Protein AF-W4LHV4-F1 (afdb_monomer)

Solvent-accessible surface area (backbone atoms only — not comparable to full-atom values): 4841 Å² total; per-residue (Å²): 85,73,75,53,15,74,76,66,36,55,66,57,28,44,50,53,53,49,52,14,49,50,42,26,75,74,73,49,79,50,52,66,58,42,37,44,65,33,67,86,38,44,77,74,43,54,62,70,54,50,51,61,72,66,40,67,84,79,69,54,82,62,52,63,67,51,50,54,51,51,54,52,53,52,50,59,52,50,56,61,57,76,77,107

Radius of gyration: 20.42 Å; Cα contacts (8 Å, |Δi|>4): 53; chains: 1; bounding box: 45×23×60 Å

InterPro domains:
  IPR008948 L-Aspartase-like [SSF48557] (7-83)
  IPR019468 Adenylosuccinate lyase C-terminal [PF10397] (1-69)
  IPR019468 Adenylosuccinate lyase C-terminal [SM00998] (1-71)

Foldseek 3Di:
DVVLCVPPNPVVVVVLLVQLVVCCVPVNDDSLVSSCPRPSRVVPDHSVRSVVVPPVVVVCPCVVVVVVVVVVVVVVVVVVVVVD

Mean predicted aligned error: 4.36 Å

Nearest PDB structures (foldseek):
  3c8t-assembly1_A  TM=9.126E-01  e=1.331E-01  Chelativorans sp. BNC1

Structure (mmCIF, N/CA/C/O backbone):
data_AF-W4LHV4-F1
#
_entry.id   AF-W4LHV4-F1
#
loop_
_atom_site.group_PDB
_atom_site.id
_atom_site.type_symbol
_atom_site.label_atom_id
_atom_site.label_alt_id
_atom_site.label_comp_id
_atom_site.label_asym_id
_atom_site.label_entity_id
_atom_site.label_seq_id
_atom_site.pdbx_PDB_ins_code
_atom_site.Cartn_x
_atom_site.Cartn_y
_atom_site.Cartn_z
_atom_site.occupancy
_atom_site.B_iso_or_equiv
_atom_site.auth_seq_id
_atom_site.auth_comp_id
_atom_site.auth_asym_id
_atom_site.auth_atom_id
_atom_site.pdbx_PDB_model_num
ATOM 1 N N . MET A 1 1 ? -5.007 4.026 2.798 1.00 67.31 1 MET A N 1
ATOM 2 C CA . MET A 1 1 ? -5.676 5.213 2.215 1.00 67.31 1 MET A CA 1
ATOM 3 C C . MET A 1 1 ? -6.557 4.896 1.016 1.00 67.31 1 MET A C 1
ATOM 5 O O . MET A 1 1 ? -7.707 5.289 1.062 1.00 67.31 1 MET A O 1
ATOM 9 N N . LEU A 1 2 ? -6.082 4.230 -0.046 1.00 61.50 2 LEU A N 1
ATOM 10 C CA . LEU A 1 2 ? -6.919 4.017 -1.242 1.00 61.50 2 LEU A CA 1
ATOM 11 C C . LEU A 1 2 ? -8.089 3.045 -1.004 1.00 61.50 2 LEU A C 1
ATOM 13 O O . LEU A 1 2 ? -9.213 3.416 -1.306 1.00 61.50 2 LEU A O 1
ATOM 17 N N . ASP A 1 3 ? -7.858 1.874 -0.399 1.00 77.94 3 ASP A N 1
ATOM 18 C CA . ASP A 1 3 ? -8.924 0.872 -0.175 1.00 77.94 3 ASP A CA 1
ATOM 19 C C . ASP A 1 3 ? -9.943 1.343 0.888 1.00 77.94 3 ASP A C 1
ATOM 21 O O . ASP A 1 3 ? -11.137 1.481 0.634 1.00 77.94 3 ASP A O 1
ATOM 25 N N . LEU A 1 4 ? -9.453 1.739 2.068 1.00 81.12 4 LEU A N 1
ATOM 26 C CA . LEU A 1 4 ? -10.280 2.318 3.138 1.00 81.12 4 LEU A CA 1
ATOM 27 C C . LEU A 1 4 ? -10.928 3.656 2.732 1.00 81.12 4 LEU A C 1
ATOM 29 O O . LEU A 1 4 ? -12.068 3.947 3.076 1.00 81.12 4 LEU A O 1
ATOM 33 N N . GLY A 1 5 ? -10.225 4.489 1.964 1.00 84.12 5 GLY A N 1
ATOM 34 C CA . GLY A 1 5 ? -10.728 5.795 1.538 1.00 84.12 5 GLY A CA 1
ATOM 35 C C . GLY A 1 5 ? -11.865 5.708 0.524 1.00 84.12 5 GLY A C 1
ATOM 36 O O . GLY A 1 5 ? -12.667 6.637 0.465 1.00 84.12 5 GLY A O 1
ATOM 37 N N . GLN A 1 6 ? -11.974 4.606 -0.226 1.00 84.44 6 GLN A N 1
ATOM 38 C CA . GLN A 1 6 ? -13.128 4.336 -1.090 1.00 84.44 6 GLN A CA 1
ATOM 39 C C . GLN A 1 6 ? -14.401 4.043 -0.286 1.00 84.44 6 GLN A C 1
ATOM 41 O O . GLN A 1 6 ? -15.494 4.335 -0.761 1.00 84.44 6 GLN A O 1
ATOM 46 N N . THR A 1 7 ? -14.274 3.507 0.931 1.00 82.25 7 THR A N 1
ATOM 47 C CA . THR A 1 7 ? -15.422 3.129 1.769 1.00 82.25 7 THR A CA 1
ATOM 48 C C . THR A 1 7 ? -15.811 4.207 2.779 1.00 82.25 7 THR A C 1
ATOM 50 O O . THR A 1 7 ? -17.000 4.456 2.963 1.00 82.25 7 THR A O 1
ATOM 53 N N . ILE A 1 8 ? -14.844 4.875 3.424 1.00 85.62 8 ILE A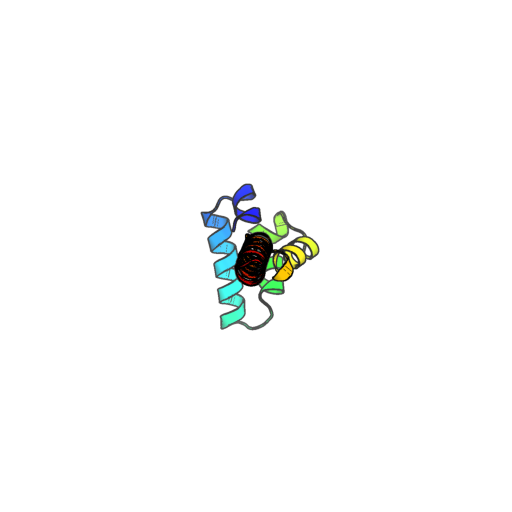 N 1
ATOM 54 C CA . ILE A 1 8 ? -15.120 5.866 4.490 1.00 85.62 8 ILE A CA 1
ATOM 55 C C . ILE A 1 8 ? -14.743 7.304 4.149 1.00 85.62 8 ILE A C 1
ATOM 57 O O . ILE A 1 8 ? -14.943 8.203 4.971 1.00 85.62 8 ILE A O 1
ATOM 61 N N . GLY A 1 9 ? -14.229 7.531 2.942 1.00 91.31 9 GLY A N 1
ATOM 62 C CA . GLY A 1 9 ? -13.675 8.806 2.514 1.00 91.31 9 GLY A CA 1
ATOM 63 C C . GLY A 1 9 ? -12.202 8.954 2.895 1.00 91.31 9 GLY A C 1
ATOM 64 O O . GLY A 1 9 ? -11.734 8.453 3.918 1.00 91.31 9 GLY A O 1
ATOM 65 N N . ARG A 1 10 ? -11.455 9.681 2.055 1.00 92.06 10 ARG A N 1
ATOM 66 C CA . ARG A 1 10 ? -10.002 9.866 2.197 1.00 92.06 10 ARG A CA 1
ATOM 67 C C . ARG A 1 10 ? -9.587 10.431 3.554 1.00 92.06 10 ARG A C 1
ATOM 69 O O . ARG A 1 10 ? -8.594 9.966 4.092 1.00 92.06 10 ARG A O 1
ATOM 76 N N . GLN A 1 11 ? -10.312 11.414 4.089 1.00 93.75 11 GLN A N 1
ATOM 77 C CA . GLN A 1 11 ? -9.902 12.064 5.334 1.00 93.75 11 GLN A CA 1
ATOM 78 C C . GLN A 1 11 ? -10.030 11.120 6.533 1.00 93.75 11 GLN A C 1
ATOM 80 O O . GLN A 1 11 ? -9.042 10.872 7.204 1.00 93.75 11 GLN A O 1
ATOM 85 N N . ARG A 1 12 ? -11.189 10.480 6.732 1.00 92.12 12 ARG A N 1
ATOM 86 C CA . ARG A 1 12 ? -11.345 9.517 7.838 1.00 92.12 12 ARG A CA 1
ATOM 87 C C . ARG A 1 12 ? -10.390 8.332 7.721 1.00 92.12 12 ARG A C 1
ATOM 89 O O . ARG A 1 12 ? -9.860 7.860 8.716 1.00 92.12 12 ARG A O 1
ATOM 96 N N . ALA A 1 13 ? -10.135 7.867 6.496 1.00 93.00 13 ALA A N 1
ATOM 97 C CA . ALA A 1 13 ? -9.146 6.821 6.254 1.00 93.00 13 ALA A CA 1
ATOM 98 C C . ALA A 1 13 ? -7.716 7.258 6.603 1.00 93.00 13 ALA A C 1
ATOM 100 O O . ALA A 1 13 ? -6.906 6.413 6.977 1.00 93.00 13 ALA A O 1
ATOM 101 N N . HIS A 1 14 ? -7.392 8.544 6.450 1.00 95.06 14 HIS A N 1
ATOM 102 C CA . HIS A 1 14 ? -6.115 9.097 6.886 1.00 95.06 14 HIS A CA 1
ATOM 103 C C . HIS A 1 14 ? -6.030 9.081 8.403 1.00 95.06 14 HIS A C 1
ATOM 105 O O . HIS A 1 14 ? -5.065 8.558 8.943 1.00 95.06 14 HIS A O 1
ATOM 111 N N . ASP A 1 15 ? -7.053 9.630 9.055 1.00 95.44 15 ASP A N 1
ATOM 112 C CA . ASP A 1 15 ? -7.078 9.826 10.500 1.00 95.44 15 ASP A CA 1
ATOM 113 C C . ASP A 1 15 ? -6.983 8.473 11.221 1.00 95.44 15 ASP A C 1
ATOM 115 O O . ASP A 1 15 ? -6.101 8.292 12.050 1.00 95.44 15 ASP A O 1
ATOM 119 N N . ALA A 1 16 ? -7.734 7.458 10.778 1.00 94.69 16 ALA A N 1
ATOM 120 C CA . ALA A 1 16 ? -7.639 6.101 11.327 1.00 94.69 16 ALA A CA 1
ATOM 121 C C . ALA A 1 16 ? -6.234 5.473 11.190 1.00 94.69 16 ALA A C 1
ATOM 123 O O . ALA A 1 16 ? -5.751 4.783 12.087 1.00 94.69 16 ALA A O 1
ATOM 124 N N . VAL A 1 17 ? -5.560 5.700 10.056 1.00 94.62 17 VAL A N 1
ATOM 125 C CA . VAL A 1 17 ? -4.183 5.224 9.831 1.00 94.62 17 VAL A CA 1
ATOM 126 C C . VAL A 1 17 ? -3.193 5.995 10.701 1.00 94.62 17 VAL A C 1
ATOM 128 O O . VAL A 1 17 ? -2.264 5.400 11.247 1.00 94.62 17 VAL A O 1
ATOM 131 N N . TYR A 1 18 ? -3.388 7.306 10.825 1.00 96.62 18 TYR A N 1
ATOM 132 C CA . TYR A 1 18 ? -2.558 8.176 11.643 1.00 96.62 18 TYR A CA 1
ATOM 133 C C . TYR A 1 18 ? -2.654 7.790 13.121 1.00 96.62 18 TYR A C 1
ATOM 135 O O . TYR A 1 18 ? -1.626 7.583 13.761 1.00 96.62 18 TYR A O 1
ATOM 143 N N . ASP A 1 19 ? -3.867 7.593 13.633 1.00 97.25 19 ASP A N 1
ATOM 144 C CA . ASP A 1 19 ? -4.117 7.208 15.020 1.00 97.25 19 ASP A CA 1
ATOM 145 C C . ASP A 1 19 ? -3.486 5.850 15.346 1.00 97.25 19 ASP A C 1
ATOM 147 O O . ASP A 1 19 ? -2.802 5.711 16.361 1.00 97.25 19 ASP A O 1
ATOM 151 N N . ALA A 1 20 ? -3.610 4.866 14.449 1.00 96.69 20 ALA A N 1
ATOM 152 C CA . ALA A 1 20 ? -2.956 3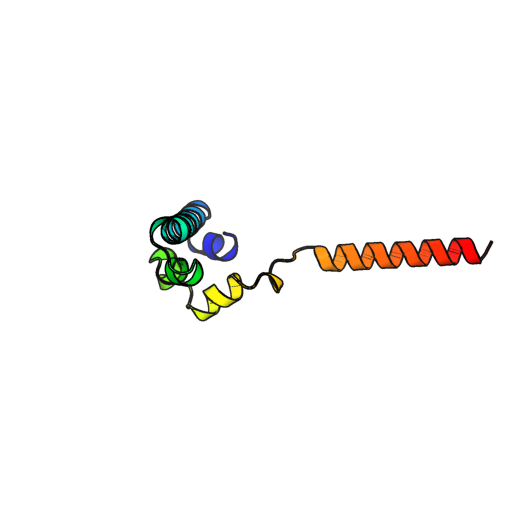.568 14.613 1.00 96.69 20 ALA A CA 1
ATOM 153 C C . ALA A 1 20 ? -1.417 3.680 14.631 1.00 96.69 20 ALA A C 1
ATOM 155 O O . ALA A 1 20 ? -0.745 3.016 15.429 1.00 96.69 20 ALA A O 1
ATOM 156 N N . ALA A 1 21 ? -0.839 4.535 13.782 1.00 97.00 21 ALA A N 1
ATOM 157 C CA . ALA A 1 21 ? 0.604 4.774 13.753 1.00 97.00 21 ALA A CA 1
ATOM 158 C C . ALA A 1 21 ? 1.079 5.483 15.030 1.00 97.00 21 ALA A C 1
ATOM 160 O O . ALA A 1 21 ? 2.088 5.093 15.621 1.00 97.00 21 ALA A O 1
ATOM 161 N N . GLN A 1 22 ? 0.319 6.475 15.494 1.00 98.19 22 GLN A N 1
ATOM 162 C CA . GLN A 1 22 ? 0.601 7.212 16.718 1.00 98.19 22 GLN A CA 1
ATOM 163 C C . GLN A 1 22 ? 0.521 6.303 17.949 1.00 98.19 22 GLN A C 1
ATOM 165 O O . GLN A 1 22 ? 1.406 6.358 18.807 1.00 98.19 22 GLN A O 1
ATOM 170 N N . ALA A 1 23 ? -0.493 5.437 18.025 1.00 97.88 23 ALA A N 1
ATOM 171 C CA . ALA A 1 23 ? -0.640 4.448 19.090 1.00 97.88 23 ALA A CA 1
ATOM 172 C C . ALA A 1 23 ? 0.546 3.477 19.107 1.00 97.88 23 ALA A C 1
ATOM 174 O O . ALA A 1 23 ? 1.175 3.298 20.146 1.00 97.88 23 ALA A O 1
ATOM 175 N N . THR A 1 24 ? 0.945 2.956 17.944 1.00 97.88 24 THR A N 1
ATOM 176 C CA . THR A 1 24 ? 2.132 2.091 17.815 1.00 97.88 24 THR A CA 1
ATOM 177 C C . THR A 1 24 ? 3.391 2.781 18.347 1.00 97.88 24 THR A C 1
ATOM 179 O O . THR A 1 24 ? 4.157 2.195 19.109 1.00 97.88 24 THR A O 1
ATOM 182 N N . ALA A 1 25 ? 3.593 4.049 17.979 1.00 97.69 25 ALA A N 1
ATOM 183 C CA . ALA A 1 25 ? 4.778 4.811 18.359 1.00 97.69 25 ALA A CA 1
ATOM 184 C C . ALA A 1 25 ? 4.815 5.202 19.849 1.00 97.69 25 ALA A C 1
ATOM 186 O O . ALA A 1 25 ? 5.899 5.375 20.399 1.00 97.69 25 ALA A O 1
ATOM 187 N N . THR A 1 26 ? 3.658 5.367 20.500 1.00 98.00 26 THR A N 1
ATOM 188 C CA . THR A 1 26 ? 3.570 5.904 21.875 1.00 98.00 26 THR A CA 1
ATOM 189 C C . THR A 1 26 ? 3.199 4.875 22.933 1.00 98.00 26 THR A C 1
ATOM 191 O O . THR A 1 26 ? 3.543 5.058 24.097 1.00 98.00 26 THR A O 1
ATOM 194 N N . GLN A 1 27 ? 2.508 3.804 22.548 1.00 96.56 27 GLN A N 1
ATOM 195 C CA . GLN A 1 27 ? 1.943 2.805 23.458 1.00 96.56 27 GLN A CA 1
ATOM 196 C C . GLN A 1 27 ? 2.557 1.410 23.250 1.00 96.56 27 GLN A C 1
AT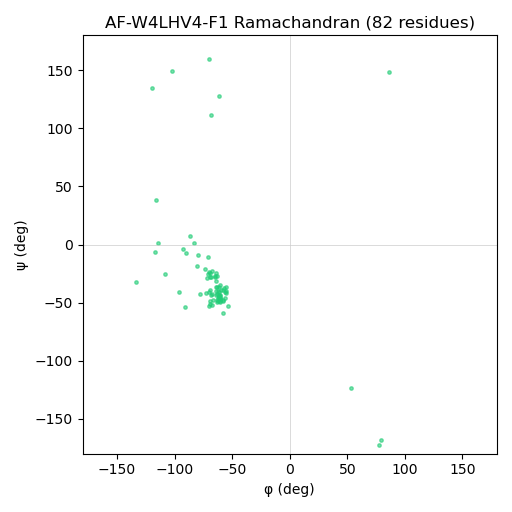OM 198 O O . GLN A 1 27 ? 2.299 0.509 24.044 1.00 96.56 27 GLN A O 1
ATOM 203 N N . GLY A 1 28 ? 3.395 1.224 22.222 1.00 94.38 28 GLY A N 1
ATOM 204 C CA . GLY A 1 28 ? 3.967 -0.076 21.860 1.00 94.38 28 GLY A CA 1
ATOM 205 C C . GLY A 1 28 ? 2.985 -0.960 21.084 1.00 94.38 28 GLY A C 1
ATOM 206 O O . GLY A 1 28 ? 1.950 -0.490 20.624 1.00 94.38 28 GLY A O 1
ATOM 207 N N . GLY A 1 29 ? 3.308 -2.244 20.913 1.00 96.44 29 GLY A N 1
ATOM 208 C CA . GLY A 1 29 ? 2.547 -3.154 20.043 1.00 96.44 29 GLY A CA 1
ATOM 209 C C . GLY A 1 29 ? 2.857 -2.957 18.557 1.00 96.44 29 GLY A C 1
ATOM 210 O O . GLY A 1 29 ? 3.790 -2.242 18.188 1.00 96.44 29 GLY A O 1
ATOM 211 N N . THR A 1 30 ? 2.104 -3.627 17.688 1.00 96.94 30 THR A N 1
ATOM 212 C CA . THR A 1 30 ? 2.298 -3.556 16.234 1.00 96.94 30 THR A CA 1
ATOM 213 C C . THR A 1 30 ? 1.272 -2.647 15.567 1.00 96.94 30 THR A C 1
ATOM 215 O O . THR A 1 30 ? 0.110 -2.584 15.965 1.00 96.94 30 THR A O 1
ATOM 218 N N . PHE A 1 31 ? 1.674 -2.006 14.467 1.00 96.31 31 PHE A N 1
ATOM 219 C CA . PHE A 1 31 ? 0.761 -1.207 13.645 1.00 96.31 31 PHE A CA 1
ATOM 220 C C . PHE A 1 31 ? -0.457 -2.002 13.167 1.00 96.31 31 PHE A C 1
ATOM 222 O O . PHE A 1 31 ? -1.569 -1.483 13.149 1.00 96.31 31 PHE A O 1
ATOM 229 N N . ARG A 1 32 ? -0.258 -3.285 12.844 1.00 95.56 32 ARG A N 1
ATOM 230 C CA . ARG A 1 32 ? -1.332 -4.210 12.47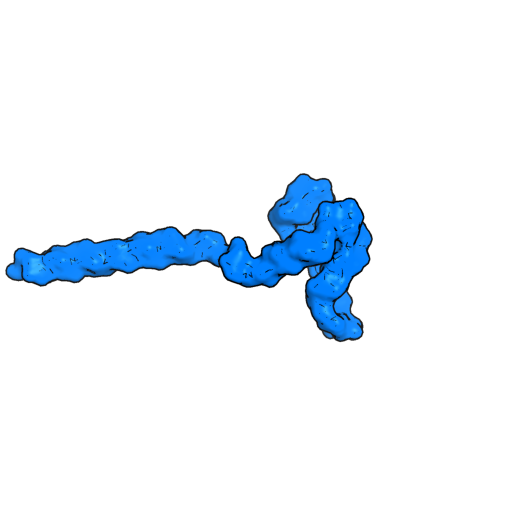0 1.00 95.56 32 ARG A CA 1
ATOM 231 C C . ARG A 1 32 ? -2.390 -4.325 13.567 1.00 95.56 32 ARG A C 1
ATOM 233 O O . ARG A 1 32 ? -3.570 -4.235 13.255 1.00 95.56 32 ARG A O 1
ATOM 240 N N . GLU A 1 33 ? -1.981 -4.533 14.817 1.00 96.06 33 GLU A N 1
ATOM 241 C CA . GLU A 1 33 ? -2.909 -4.696 15.945 1.00 96.06 33 GLU A CA 1
ATOM 242 C C . GLU A 1 33 ? -3.737 -3.431 16.161 1.00 96.06 33 GLU A C 1
ATOM 244 O O . GLU A 1 33 ? -4.964 -3.501 16.202 1.00 96.06 33 GLU A O 1
ATOM 249 N N . HIS A 1 34 ? -3.081 -2.269 16.213 1.00 96.88 34 HIS A N 1
ATOM 250 C CA . HIS A 1 34 ? -3.764 -0.986 16.398 1.00 96.88 34 HIS A CA 1
ATOM 251 C C . HIS A 1 34 ? -4.705 -0.653 15.243 1.00 96.88 34 HIS A C 1
ATOM 253 O O . HIS A 1 34 ? -5.837 -0.226 15.467 1.00 96.88 34 HIS A O 1
ATOM 259 N N . LEU A 1 35 ? -4.273 -0.888 14.003 1.00 95.62 35 LEU A N 1
ATOM 260 C CA . LEU A 1 35 ? -5.091 -0.619 12.826 1.00 95.62 35 LEU A CA 1
ATOM 261 C C . LEU A 1 35 ? -6.293 -1.568 12.744 1.00 95.62 35 LEU A C 1
ATOM 263 O O . LEU A 1 35 ? -7.397 -1.114 12.465 1.00 95.62 35 LEU A O 1
ATOM 267 N N . ALA A 1 36 ? -6.102 -2.864 13.007 1.00 94.94 36 ALA A N 1
ATOM 268 C CA . ALA A 1 36 ? -7.183 -3.849 12.987 1.00 94.94 36 ALA A CA 1
ATOM 269 C C . ALA A 1 36 ? -8.184 -3.651 14.136 1.00 94.94 36 ALA A C 1
ATOM 271 O O . ALA A 1 36 ? -9.353 -3.987 13.978 1.00 94.94 36 ALA A O 1
ATOM 272 N N . ALA A 1 37 ? -7.755 -3.087 15.269 1.00 95.19 37 ALA A N 1
ATOM 273 C CA . ALA A 1 37 ? -8.635 -2.743 16.384 1.00 95.19 37 ALA A CA 1
ATOM 274 C C . ALA A 1 37 ? -9.386 -1.412 16.183 1.00 95.19 37 ALA A C 1
ATOM 276 O O . ALA A 1 37 ? -10.399 -1.178 16.846 1.00 95.19 37 ALA A O 1
ATOM 277 N N . HIS A 1 38 ? -8.926 -0.542 15.276 1.00 95.19 38 HIS A N 1
ATOM 278 C CA . HIS A 1 38 ? -9.519 0.778 15.072 1.00 95.19 38 HIS A CA 1
ATOM 279 C C . HIS A 1 38 ? -10.990 0.665 14.612 1.00 95.19 38 HIS A C 1
ATOM 281 O O . HIS A 1 38 ? -11.248 0.006 13.601 1.00 95.19 38 HIS A O 1
ATOM 287 N N . PRO A 1 39 ? -11.966 1.332 15.263 1.00 93.31 39 PRO A N 1
ATOM 288 C CA . PRO A 1 39 ? -13.397 1.147 14.979 1.00 93.31 39 PRO A CA 1
ATOM 289 C C . PRO A 1 39 ? -13.797 1.376 13.515 1.00 93.31 39 PRO A C 1
ATOM 291 O O . PRO A 1 39 ? -14.590 0.625 12.944 1.00 93.31 39 PRO A O 1
ATOM 294 N N . ASP A 1 40 ? -13.219 2.393 12.870 1.00 91.31 40 ASP A N 1
ATOM 295 C CA . ASP A 1 40 ? -13.494 2.676 11.456 1.00 91.31 40 ASP A CA 1
ATOM 296 C C . ASP A 1 40 ? -12.963 1.605 10.493 1.00 91.31 40 ASP A C 1
ATOM 298 O O . ASP A 1 40 ? -13.491 1.467 9.385 1.00 91.31 40 ASP A O 1
ATOM 302 N N . VAL A 1 41 ? -11.955 0.841 10.923 1.00 92.56 41 VAL A N 1
ATOM 303 C CA . VAL A 1 41 ? -11.333 -0.244 10.159 1.00 92.56 41 VAL A CA 1
ATOM 304 C C . VAL A 1 41 ? -12.036 -1.566 10.451 1.00 92.56 41 VAL A C 1
ATOM 306 O O . VAL A 1 41 ? -12.521 -2.203 9.519 1.00 92.56 41 VAL A O 1
ATOM 309 N N . SER A 1 42 ? -12.156 -1.952 11.724 1.00 93.75 42 SER A N 1
ATOM 310 C CA . SER A 1 42 ? -12.714 -3.241 12.163 1.00 93.75 42 SER A CA 1
ATOM 311 C C . SER A 1 42 ? -14.182 -3.436 11.784 1.00 93.75 42 SER A C 1
ATOM 313 O O . SER A 1 42 ? -14.629 -4.557 11.559 1.00 93.75 42 SER A O 1
ATOM 315 N N . SER A 1 43 ? -14.936 -2.344 11.642 1.00 91.94 43 SER A N 1
ATOM 316 C CA . SER A 1 43 ? -16.321 -2.379 11.155 1.00 91.94 43 SER A CA 1
ATOM 317 C C . SER A 1 43 ? -16.455 -2.718 9.664 1.00 91.94 43 SER A C 1
ATOM 319 O O . SER A 1 43 ? -17.572 -2.927 9.191 1.00 91.94 43 SER A O 1
ATOM 321 N N . ARG A 1 44 ? -15.352 -2.734 8.899 1.00 90.12 44 ARG A N 1
ATOM 322 C CA . ARG A 1 44 ? -15.370 -2.832 7.425 1.00 90.12 44 ARG A CA 1
ATOM 323 C C . ARG A 1 44 ? -14.392 -3.843 6.851 1.00 90.12 44 ARG A C 1
ATOM 325 O O . ARG A 1 44 ? -14.674 -4.415 5.802 1.00 90.12 44 ARG A O 1
ATOM 332 N N . LEU A 1 45 ? -13.248 -4.038 7.497 1.00 90.25 45 LEU A N 1
ATOM 333 C CA . LEU A 1 45 ? -12.206 -4.959 7.070 1.00 90.25 45 LEU A CA 1
ATOM 334 C C . LEU A 1 45 ? -11.986 -6.013 8.148 1.00 90.25 45 LEU A C 1
ATOM 336 O O . LEU A 1 45 ? -11.868 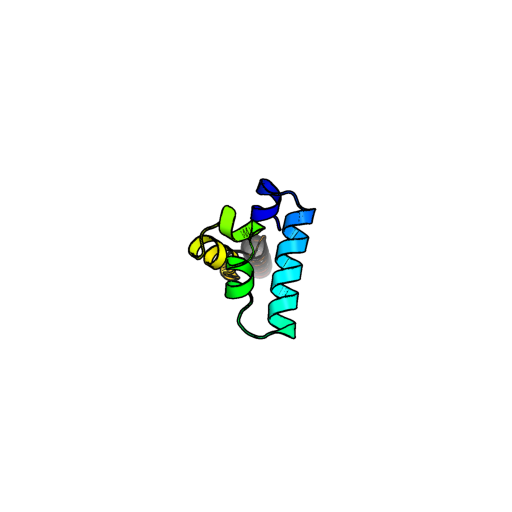-5.688 9.327 1.00 90.25 45 LEU A O 1
ATOM 340 N N . SER A 1 46 ? -11.885 -7.272 7.723 1.00 91.69 46 SER A N 1
ATOM 341 C CA . SER A 1 46 ? -11.414 -8.335 8.604 1.00 91.69 46 SER A CA 1
ATOM 342 C C . SER A 1 46 ? -9.919 -8.166 8.889 1.00 91.69 46 SER A C 1
ATOM 344 O O . SER A 1 46 ? -9.195 -7.52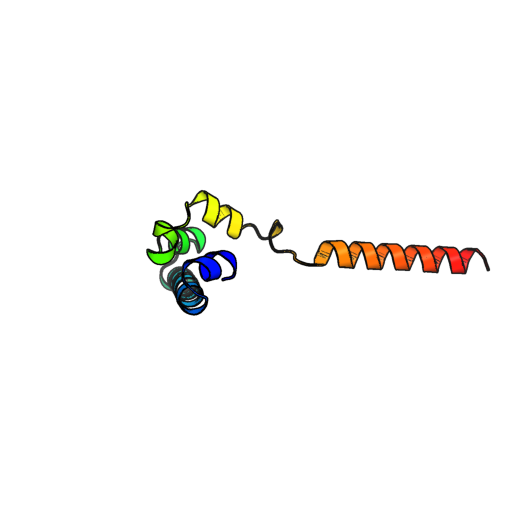2 8.119 1.00 91.69 46 SER A O 1
ATOM 346 N N . THR A 1 47 ? -9.435 -8.778 9.968 1.00 91.56 47 THR A N 1
ATOM 347 C CA . THR A 1 47 ? -8.008 -8.770 10.318 1.00 91.56 47 THR A CA 1
ATOM 348 C C 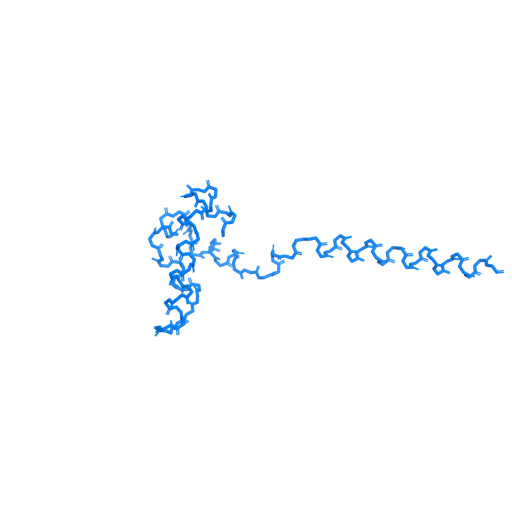. THR A 1 47 ? -7.147 -9.327 9.184 1.00 91.56 47 THR A C 1
ATOM 350 O O . THR A 1 47 ? -6.127 -8.734 8.848 1.00 91.56 47 THR A O 1
ATOM 353 N N . GLU A 1 48 ? -7.590 -10.395 8.518 1.00 93.19 48 GLU A N 1
ATOM 354 C CA . GLU A 1 48 ? -6.883 -11.013 7.386 1.00 93.19 48 GLU A CA 1
ATOM 355 C C . GLU A 1 48 ? -6.789 -10.047 6.199 1.00 93.19 48 GLU A C 1
ATOM 357 O O . GLU A 1 48 ? -5.773 -9.985 5.504 1.00 93.19 48 GLU A O 1
ATOM 362 N N . ARG A 1 49 ? -7.838 -9.246 5.966 1.00 91.69 49 ARG A N 1
ATOM 363 C CA . ARG A 1 49 ? -7.809 -8.222 4.919 1.00 91.69 49 ARG A CA 1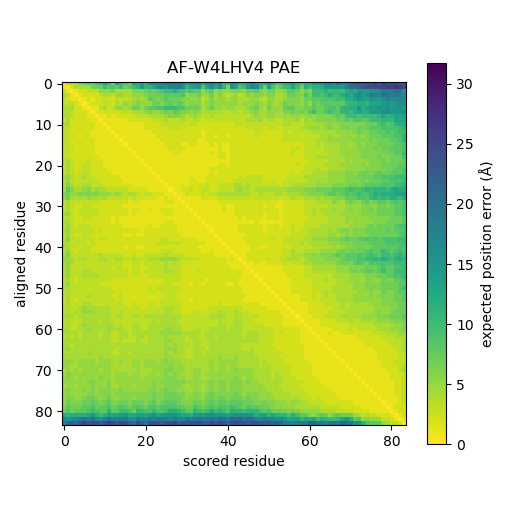
ATOM 364 C C . ARG A 1 49 ? -6.855 -7.085 5.276 1.00 91.69 49 ARG A C 1
ATOM 366 O O . ARG A 1 49 ? -6.156 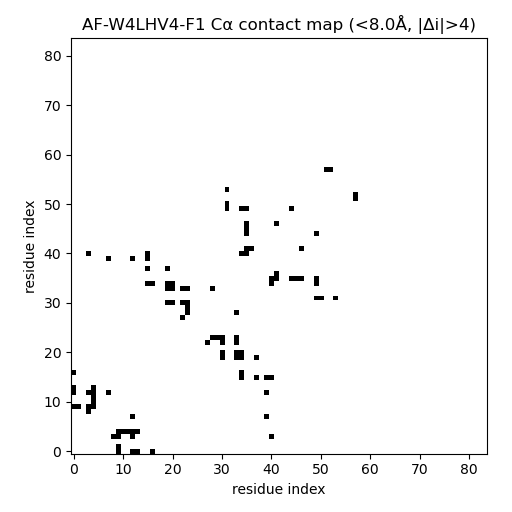-6.601 4.387 1.00 91.69 49 ARG A O 1
ATOM 373 N N . VAL A 1 50 ? -6.805 -6.673 6.543 1.00 92.31 50 VAL A N 1
ATOM 374 C CA . VAL A 1 50 ? -5.818 -5.694 7.025 1.00 92.31 50 VAL A CA 1
ATOM 375 C C . VAL A 1 50 ? -4.401 -6.232 6.832 1.00 92.31 50 VAL A C 1
ATOM 377 O O . VAL A 1 50 ? -3.567 -5.526 6.279 1.00 92.31 50 VAL A O 1
ATOM 380 N N . GLU A 1 51 ? -4.137 -7.488 7.190 1.00 92.62 51 GLU A N 1
ATOM 381 C CA . GLU A 1 51 ? -2.835 -8.129 6.968 1.00 92.62 51 GLU A CA 1
ATOM 382 C C . GLU A 1 51 ? -2.430 -8.136 5.496 1.00 92.62 51 GLU A C 1
ATOM 384 O O . GLU A 1 51 ? -1.324 -7.714 5.164 1.00 92.62 51 GLU A O 1
ATOM 389 N N . ALA A 1 52 ? -3.339 -8.529 4.602 1.00 92.56 52 ALA A N 1
ATOM 390 C CA . ALA A 1 52 ? -3.074 -8.527 3.166 1.00 92.56 52 ALA A CA 1
ATOM 391 C C . ALA A 1 52 ? -2.750 -7.122 2.622 1.00 92.56 52 ALA A C 1
ATOM 393 O O . ALA A 1 52 ? -1.935 -6.984 1.714 1.00 92.56 52 ALA A O 1
ATOM 394 N N . LEU A 1 53 ? -3.368 -6.070 3.170 1.00 90.94 53 LEU A N 1
ATOM 395 C CA . LEU A 1 53 ? -3.077 -4.680 2.797 1.00 90.94 53 LEU A CA 1
ATOM 396 C C . LEU A 1 53 ? -1.734 -4.173 3.341 1.00 90.94 53 LEU A C 1
ATOM 398 O O . LEU A 1 53 ? -1.212 -3.186 2.822 1.00 90.94 53 LEU A O 1
ATOM 402 N N . LEU A 1 54 ? -1.199 -4.813 4.382 1.00 93.06 54 LEU A N 1
ATOM 403 C CA . LEU A 1 54 ? 0.093 -4.481 4.981 1.00 93.06 54 LEU A CA 1
ATOM 404 C C . LEU A 1 54 ? 1.256 -5.288 4.389 1.00 93.06 54 LEU A C 1
ATOM 406 O O . LEU A 1 54 ? 2.400 -5.013 4.745 1.00 93.06 54 LEU A O 1
ATOM 410 N N . ASP A 1 55 ? 0.999 -6.235 3.480 1.00 94.19 55 ASP A N 1
ATOM 411 C CA . ASP A 1 55 ? 2.053 -6.933 2.742 1.00 94.19 55 ASP A CA 1
ATOM 412 C C . ASP A 1 55 ? 2.758 -5.963 1.767 1.00 94.19 55 ASP A C 1
ATOM 414 O O . ASP A 1 55 ? 2.164 -5.543 0.763 1.00 94.19 55 ASP A O 1
ATOM 418 N N . PRO A 1 56 ? 4.040 -5.613 2.000 1.00 94.12 56 PRO A N 1
ATOM 419 C CA . PRO A 1 56 ? 4.762 -4.681 1.140 1.00 94.12 56 PRO A CA 1
ATOM 420 C C . PRO A 1 56 ? 4.948 -5.207 -0.290 1.00 94.12 56 PRO A C 1
ATOM 422 O O . PRO A 1 56 ? 5.067 -4.403 -1.219 1.00 94.12 56 PRO A O 1
ATOM 425 N N . ALA A 1 57 ? 4.935 -6.528 -0.508 1.00 94.31 57 ALA A N 1
ATOM 426 C CA . ALA A 1 57 ? 5.063 -7.107 -1.844 1.00 94.31 57 ALA A CA 1
ATOM 427 C C . ALA A 1 57 ? 3.866 -6.754 -2.747 1.00 94.31 57 ALA A C 1
ATOM 429 O O . ALA A 1 57 ? 4.029 -6.632 -3.966 1.00 94.31 57 ALA A O 1
ATOM 430 N N . GLN A 1 58 ? 2.688 -6.506 -2.159 1.00 91.38 58 GLN A N 1
ATOM 431 C CA . GLN A 1 58 ? 1.482 -6.096 -2.888 1.00 91.38 58 GLN A CA 1
ATOM 432 C C . GLN A 1 58 ? 1.469 -4.603 -3.250 1.00 91.38 58 GLN A C 1
ATOM 434 O O . GLN A 1 58 ? 0.618 -4.170 -4.028 1.00 91.38 58 GLN A O 1
ATOM 439 N N . TYR A 1 59 ? 2.405 -3.798 -2.731 1.00 92.75 59 TYR A N 1
ATOM 440 C CA . TYR A 1 59 ? 2.405 -2.339 -2.894 1.00 92.75 59 TYR A CA 1
ATOM 441 C C . TYR A 1 59 ? 3.616 -1.808 -3.679 1.00 92.75 59 TYR A C 1
ATOM 443 O O . TYR A 1 59 ? 4.166 -0.748 -3.391 1.00 92.75 59 TYR A O 1
ATOM 451 N N . THR A 1 60 ? 4.032 -2.541 -4.716 1.00 95.06 60 THR A N 1
ATOM 452 C CA . THR A 1 60 ? 5.194 -2.189 -5.559 1.00 95.06 60 THR A CA 1
ATOM 453 C C . THR A 1 60 ? 4.851 -1.321 -6.778 1.00 95.06 60 THR A C 1
ATOM 455 O O . THR A 1 60 ? 5.742 -0.836 -7.476 1.00 95.06 60 THR A O 1
ATOM 458 N N . GLY A 1 61 ? 3.566 -1.090 -7.061 1.00 93.69 61 GLY A N 1
ATOM 459 C CA . GLY A 1 61 ? 3.120 -0.217 -8.149 1.00 93.69 61 GLY A CA 1
ATOM 460 C C . GLY A 1 61 ? 3.743 -0.570 -9.508 1.00 93.69 61 GLY A C 1
ATOM 461 O O . GLY A 1 61 ? 3.628 -1.690 -9.998 1.00 93.69 61 GLY A O 1
ATOM 462 N N . MET A 1 62 ? 4.415 0.402 -10.133 1.00 97.31 62 MET A N 1
ATOM 463 C CA . MET A 1 62 ? 4.995 0.257 -11.475 1.00 97.31 62 MET A CA 1
ATOM 464 C C . MET A 1 62 ? 6.413 -0.334 -11.495 1.00 97.31 62 MET A C 1
ATOM 466 O O . MET A 1 62 ? 7.021 -0.380 -12.566 1.00 97.31 62 MET A O 1
ATOM 470 N N . CYS A 1 63 ? 6.953 -0.794 -10.360 1.00 97.56 63 CYS A N 1
ATOM 471 C CA . CYS A 1 63 ? 8.327 -1.301 -10.279 1.00 97.56 63 CYS A CA 1
ATOM 472 C C . CYS A 1 63 ? 8.616 -2.398 -11.313 1.00 97.56 63 CYS A C 1
ATOM 474 O O . CYS A 1 63 ? 9.552 -2.264 -12.101 1.00 97.56 63 CYS A O 1
ATOM 476 N N . ARG A 1 64 ? 7.785 -3.447 -11.370 1.00 97.00 64 ARG A N 1
ATOM 477 C CA . ARG A 1 64 ? 7.950 -4.555 -12.325 1.00 97.00 64 ARG A CA 1
ATOM 478 C C . ARG A 1 64 ? 7.946 -4.092 -13.792 1.00 97.00 64 ARG A C 1
ATOM 480 O O . ARG A 1 64 ? 8.945 -4.321 -14.472 1.00 97.00 64 ARG A O 1
ATOM 487 N N . PRO A 1 65 ? 6.892 -3.429 -14.305 1.00 98.12 65 PRO A N 1
ATOM 488 C CA . PRO A 1 65 ? 6.858 -3.041 -15.714 1.00 98.12 65 PRO A CA 1
ATOM 489 C C . PRO A 1 65 ? 7.946 -2.018 -16.077 1.00 98.12 65 PRO A C 1
ATOM 491 O O . PRO A 1 65 ? 8.394 -1.991 -17.220 1.00 98.12 65 PRO A O 1
ATOM 494 N N . LEU A 1 66 ? 8.401 -1.179 -15.137 1.00 98.56 66 LEU A N 1
ATOM 495 C CA . LEU A 1 66 ? 9.562 -0.307 -15.354 1.00 98.56 66 LEU A CA 1
ATOM 496 C C . LEU A 1 66 ? 10.859 -1.115 -15.508 1.00 98.56 66 LEU A C 1
ATOM 498 O O . LEU A 1 66 ? 11.601 -0.880 -16.462 1.00 98.56 66 LEU A O 1
ATOM 502 N N . ALA A 1 67 ? 11.106 -2.080 -14.618 1.00 98.56 67 ALA A N 1
ATOM 503 C CA . ALA A 1 67 ? 12.283 -2.945 -14.671 1.00 98.56 67 ALA A CA 1
ATOM 504 C C . ALA A 1 67 ? 12.324 -3.776 -15.964 1.00 98.56 67 ALA A C 1
ATOM 506 O O . ALA A 1 67 ? 13.349 -3.822 -16.644 1.00 98.56 67 ALA A O 1
ATOM 507 N N . GLU A 1 68 ? 11.195 -4.369 -16.355 1.00 98.69 68 GLU A N 1
ATOM 508 C CA . GLU A 1 68 ? 11.071 -5.137 -17.599 1.00 98.69 68 GLU A CA 1
ATOM 509 C C . GLU A 1 68 ? 11.361 -4.270 -18.834 1.00 98.69 68 GLU A C 1
ATOM 511 O O . GLU A 1 68 ? 12.117 -4.685 -19.718 1.00 98.69 68 GLU A O 1
ATOM 516 N N . ARG A 1 69 ? 10.827 -3.038 -18.878 1.00 98.69 69 ARG A N 1
ATOM 517 C CA . ARG A 1 69 ? 11.120 -2.083 -19.960 1.00 98.69 69 ARG A CA 1
ATOM 518 C C . ARG A 1 69 ? 12.599 -1.714 -20.018 1.00 98.69 69 ARG A C 1
ATOM 520 O O . ARG A 1 69 ? 13.174 -1.724 -21.105 1.00 98.69 69 ARG A O 1
ATOM 527 N N . GLY A 1 70 ? 13.214 -1.418 -18.873 1.00 98.62 70 GLY A N 1
ATOM 528 C CA . GLY A 1 70 ? 14.640 -1.095 -18.793 1.00 98.62 70 GLY A CA 1
ATOM 529 C C . GLY A 1 70 ? 15.517 -2.247 -19.283 1.00 98.62 70 GLY A C 1
ATOM 530 O O . GLY A 1 70 ? 16.378 -2.053 -20.138 1.00 98.62 70 GLY A O 1
ATOM 531 N N . ALA A 1 71 ? 15.235 -3.467 -18.820 1.00 98.69 71 ALA A N 1
ATOM 532 C CA . ALA A 1 71 ? 15.968 -4.661 -19.223 1.00 98.69 71 ALA A CA 1
ATOM 533 C C . ALA A 1 71 ? 15.806 -4.974 -20.721 1.00 98.69 71 ALA A C 1
ATOM 535 O O . ALA A 1 71 ? 16.776 -5.344 -21.380 1.00 98.69 71 ALA A O 1
ATOM 536 N N . LYS A 1 72 ? 14.598 -4.800 -21.282 1.00 98.75 72 LYS A N 1
ATOM 537 C CA . LYS A 1 72 ? 14.359 -4.954 -22.727 1.00 98.75 72 LYS A CA 1
ATOM 538 C C . LYS A 1 72 ? 15.191 -3.957 -23.525 1.00 98.75 72 LYS A C 1
ATOM 540 O O . LYS A 1 72 ? 15.892 -4.360 -24.446 1.00 98.75 72 LYS A O 1
ATOM 545 N N . ARG A 1 73 ? 15.159 -2.682 -23.130 1.00 98.56 73 ARG A N 1
ATOM 546 C CA . ARG A 1 73 ? 15.903 -1.625 -23.816 1.00 98.56 73 ARG A CA 1
ATOM 547 C C . ARG A 1 73 ? 17.411 -1.872 -23.789 1.00 98.56 73 ARG A C 1
ATOM 549 O O . ARG A 1 73 ? 18.068 -1.653 -24.798 1.00 98.56 73 ARG A O 1
ATOM 556 N N . ALA A 1 74 ? 17.948 -2.327 -22.659 1.00 98.56 74 ALA A N 1
ATOM 557 C CA . ALA A 1 74 ? 19.369 -2.639 -22.535 1.00 98.56 74 ALA A CA 1
ATOM 558 C C . ALA A 1 74 ? 19.806 -3.743 -23.511 1.00 98.56 74 ALA A C 1
ATOM 560 O O . ALA A 1 74 ? 20.819 -3.582 -24.184 1.00 98.56 74 ALA A O 1
ATOM 561 N N . ARG A 1 75 ? 19.013 -4.817 -23.640 1.00 98.38 75 ARG A N 1
ATOM 562 C CA . ARG A 1 75 ? 19.280 -5.901 -24.602 1.00 98.38 75 ARG A CA 1
ATOM 563 C C . ARG A 1 75 ? 19.254 -5.410 -26.048 1.00 98.38 75 ARG A C 1
ATOM 565 O O . ARG A 1 75 ? 20.212 -5.628 -26.769 1.00 98.38 75 ARG A O 1
ATOM 572 N N . GLU A 1 76 ? 18.221 -4.655 -26.430 1.00 98.31 76 GLU A N 1
ATOM 573 C CA . GLU A 1 76 ? 18.113 -4.084 -27.785 1.00 98.31 76 GLU A CA 1
ATOM 574 C C . GLU A 1 76 ? 19.322 -3.212 -28.159 1.00 98.31 76 GLU A C 1
ATOM 576 O O . GLU A 1 76 ? 19.748 -3.190 -29.311 1.00 98.31 76 GLU A O 1
ATOM 581 N N . VAL A 1 77 ? 19.863 -2.460 -27.195 1.00 98.38 77 VAL A N 1
ATOM 582 C CA . VAL A 1 77 ? 21.053 -1.628 -27.413 1.00 98.38 77 VAL A CA 1
ATOM 583 C C . VAL A 1 77 ? 22.314 -2.481 -27.534 1.00 98.38 77 VAL A C 1
ATOM 585 O O . VAL A 1 77 ? 23.137 -2.188 -28.395 1.00 98.38 77 VAL A O 1
ATOM 588 N N . ALA A 1 78 ? 22.465 -3.515 -26.703 1.00 98.19 78 ALA A N 1
ATOM 589 C CA . ALA A 1 78 ? 23.602 -4.430 -26.769 1.00 98.19 78 ALA A CA 1
ATOM 590 C C . ALA A 1 78 ? 23.666 -5.145 -28.129 1.00 98.19 78 ALA A C 1
ATOM 592 O O . ALA A 1 78 ? 24.689 -5.060 -28.806 1.00 98.19 78 ALA A O 1
ATOM 593 N N . ASP A 1 79 ? 22.545 -5.717 -28.584 1.00 97.94 79 ASP A N 1
ATOM 594 C CA . ASP A 1 79 ? 22.453 -6.407 -29.877 1.00 97.94 79 ASP A CA 1
ATOM 595 C C . ASP A 1 79 ? 22.844 -5.479 -31.045 1.00 97.94 79 ASP A C 1
ATOM 597 O O . ASP A 1 79 ? 23.535 -5.883 -31.978 1.00 97.94 79 ASP A O 1
ATOM 601 N N . ALA A 1 80 ? 22.440 -4.203 -30.989 1.00 97.06 80 ALA A N 1
ATOM 602 C CA . ALA A 1 80 ? 22.760 -3.216 -32.021 1.00 97.06 80 ALA A CA 1
ATOM 603 C C . ALA A 1 80 ? 24.242 -2.794 -32.041 1.00 97.06 80 ALA A C 1
ATOM 605 O O . ALA A 1 80 ? 24.726 -2.334 -33.077 1.00 97.06 80 ALA A O 1
ATOM 606 N N . ILE A 1 81 ? 24.951 -2.907 -30.912 1.00 96.81 81 ILE A N 1
ATOM 607 C CA . ILE A 1 81 ? 26.398 -2.661 -30.832 1.00 96.81 81 ILE A CA 1
ATOM 608 C C . ILE A 1 81 ? 27.165 -3.859 -31.396 1.00 96.81 81 ILE A C 1
ATOM 610 O O . ILE A 1 81 ? 28.114 -3.653 -32.141 1.00 96.81 81 ILE A O 1
ATOM 614 N N . GLU A 1 82 ? 26.750 -5.087 -31.080 1.00 91.31 82 GLU A N 1
ATOM 615 C CA . GLU A 1 82 ? 27.423 -6.315 -31.535 1.00 91.31 82 GLU A CA 1
ATOM 616 C C . GLU A 1 82 ? 27.286 -6.567 -33.045 1.00 91.31 82 GLU A C 1
ATOM 618 O O . GLU A 1 82 ? 28.125 -7.236 -33.643 1.00 91.31 82 GLU A O 1
ATOM 623 N N . GLN A 1 83 ? 26.241 -6.029 -33.677 1.00 84.62 83 GLN A N 1
ATOM 624 C CA . GLN A 1 83 ? 26.001 -6.140 -35.122 1.00 84.62 83 GLN A CA 1
ATOM 625 C C . GLN A 1 83 ? 26.770 -5.108 -35.972 1.00 84.62 83 GLN A C 1
ATOM 627 O O . GLN A 1 83 ? 26.586 -5.073 -37.191 1.00 84.62 83 GLN A O 1
ATOM 632 N N . ARG A 1 84 ? 27.585 -4.248 -35.352 1.00 63.22 84 ARG A N 1
ATOM 633 C CA . ARG A 1 84 ? 28.433 -3.250 -36.022 1.00 63.22 84 ARG A CA 1
ATOM 634 C C . ARG A 1 84 ? 29.884 -3.701 -36.088 1.00 63.22 84 ARG A C 1
ATOM 636 O O . ARG A 1 84 ? 30.505 -3.398 -37.129 1.00 63.22 84 ARG A O 1
#

Organism: Entotheonella factor (NCBI:txid1429438)

Secondary structure (DSSP, 8-state):
-HHHHHHH-HHHHHHHHHHHHHHHHHH-S-HHHHHHHSHHHHTTS-HHHHHHHH-GGGG-TTHHHHHHHHHHHHHHHHHHHHT-

Sequence (84 aa):
MLDLGQTIGRQRAHDAVYDAAQATATQGGTFREHLAAHPDVSSRLSTERVEALLDPAQYTGMCRPLAERGAKRAREVADAIEQR

pLDDT: mean 93.14, std 7.06, range [61.5, 98.75]